Protein AF-F8CJ50-F1 (afdb_monomer)

Solvent-accessible surface area (backbone atoms only — not comparable to full-atom values): 7445 Å² total; per-residue (Å²): 110,68,68,63,50,69,78,34,72,93,55,75,50,72,72,47,48,53,49,54,39,50,78,70,68,48,63,59,72,58,50,51,47,42,60,75,68,44,66,58,48,68,56,53,53,48,55,50,51,52,34,51,75,71,68,49,92,60,84,90,74,52,65,55,91,85,41,76,58,86,69,64,89,47,71,68,50,46,48,54,53,43,63,76,59,60,50,90,88,58,70,78,80,80,84,66,81,83,62,88,90,67,82,78,79,81,76,79,83,79,83,78,133

Mean predicted aligned error: 10.28 Å

pLDDT: mean 84.52, std 19.4, range [38.81, 98.25]

Foldseek 3Di:
DVVVCVVPVVDPDPVVVLVVCVVVVHDSVVVVVCVVVVVCVVVVVVVVVVCVVLVNPDPPWDDAPNHTDPDDPDPVSVVVVNVVPDDPLPDPPPPDPCPPDDDPPRDDDDDDD

Structure (mmCIF, N/CA/C/O backbone):
data_AF-F8CJ50-F1
#
_entry.id   AF-F8CJ50-F1
#
loop_
_atom_site.group_PDB
_atom_site.id
_atom_site.type_symbol
_atom_site.label_atom_id
_atom_site.label_alt_id
_atom_site.label_comp_id
_atom_site.label_asym_id
_atom_site.label_entity_id
_atom_site.label_seq_id
_atom_site.pdbx_PDB_ins_code
_atom_site.Cartn_x
_atom_site.Cartn_y
_atom_site.Cartn_z
_atom_site.occupancy
_atom_site.B_iso_or_equiv
_atom_site.auth_seq_id
_atom_site.auth_comp_id
_atom_site.auth_asym_id
_atom_site.auth_atom_id
_atom_site.pdbx_PDB_model_num
ATOM 1 N N . MET A 1 1 ? -6.266 -11.051 6.363 1.00 93.19 1 MET A N 1
ATOM 2 C CA . MET A 1 1 ? -7.097 -9.875 6.010 1.00 93.19 1 MET A CA 1
ATOM 3 C C . MET A 1 1 ? -6.933 -9.410 4.569 1.00 93.19 1 MET A C 1
ATOM 5 O O . MET A 1 1 ? -7.941 -9.040 3.999 1.00 93.19 1 MET A O 1
ATOM 9 N N . HIS A 1 2 ? -5.729 -9.418 3.976 1.00 95.75 2 HIS A N 1
ATOM 10 C CA . HIS A 1 2 ? -5.481 -8.867 2.630 1.00 95.75 2 HIS A CA 1
ATOM 11 C C . HIS A 1 2 ? -6.542 -9.225 1.573 1.00 95.75 2 HIS A C 1
ATOM 13 O O . HIS A 1 2 ? -7.156 -8.322 1.021 1.00 95.75 2 HIS A O 1
ATOM 19 N N . GLU A 1 3 ? -6.790 -10.518 1.338 1.00 96.31 3 GLU A N 1
ATOM 20 C CA . GLU A 1 3 ? -7.754 -10.980 0.325 1.00 96.31 3 GLU A CA 1
ATOM 21 C C . GLU A 1 3 ? -9.153 -10.389 0.538 1.00 96.31 3 GLU A C 1
ATOM 23 O O . GLU A 1 3 ? -9.754 -9.833 -0.376 1.00 96.31 3 GLU A O 1
ATOM 28 N N . MET A 1 4 ? -9.631 -10.418 1.783 1.00 96.31 4 MET A N 1
ATOM 29 C CA . MET A 1 4 ? -10.937 -9.878 2.150 1.00 96.31 4 MET A CA 1
ATOM 30 C C . MET A 1 4 ? -11.030 -8.372 1.877 1.00 96.31 4 MET A C 1
ATOM 32 O O . MET A 1 4 ? -12.039 -7.909 1.358 1.00 96.31 4 MET A O 1
ATOM 36 N N . LEU A 1 5 ? -9.972 -7.605 2.155 1.00 97.06 5 LEU A N 1
ATOM 37 C CA . LEU A 1 5 ? -9.933 -6.174 1.833 1.00 97.06 5 LEU A CA 1
ATOM 38 C C . LEU A 1 5 ? -9.906 -5.937 0.319 1.00 97.06 5 LEU A C 1
ATOM 40 O O . LEU A 1 5 ? -10.594 -5.052 -0.182 1.00 97.06 5 LEU A O 1
ATOM 44 N N . PHE A 1 6 ? -9.136 -6.742 -0.413 1.00 96.00 6 PHE A N 1
ATOM 45 C CA . PHE A 1 6 ? -8.992 -6.607 -1.859 1.00 96.00 6 PHE A CA 1
ATOM 46 C C . PHE A 1 6 ? -10.298 -6.907 -2.607 1.00 96.00 6 PHE A C 1
ATOM 48 O O . PHE A 1 6 ? -10.599 -6.248 -3.599 1.00 96.00 6 PHE A O 1
ATOM 55 N N . GLN A 1 7 ? -11.100 -7.845 -2.104 1.00 97.12 7 GLN A N 1
ATOM 56 C CA . GLN A 1 7 ? -12.424 -8.164 -2.645 1.00 97.12 7 GLN A CA 1
ATOM 57 C C . GLN A 1 7 ? -13.499 -7.130 -2.258 1.00 97.12 7 GLN A C 1
ATOM 59 O O . GLN A 1 7 ? -14.507 -7.001 -2.949 1.00 97.12 7 GLN A O 1
ATOM 64 N N . ASN A 1 8 ? -13.284 -6.357 -1.186 1.00 97.06 8 ASN A N 1
ATOM 65 C CA . ASN A 1 8 ? -14.258 -5.411 -0.627 1.00 97.06 8 ASN A CA 1
ATOM 66 C C . ASN A 1 8 ? -13.780 -3.947 -0.698 1.00 97.06 8 ASN A C 1
ATOM 68 O O . ASN A 1 8 ? -14.049 -3.156 0.202 1.00 97.06 8 ASN A O 1
ATOM 7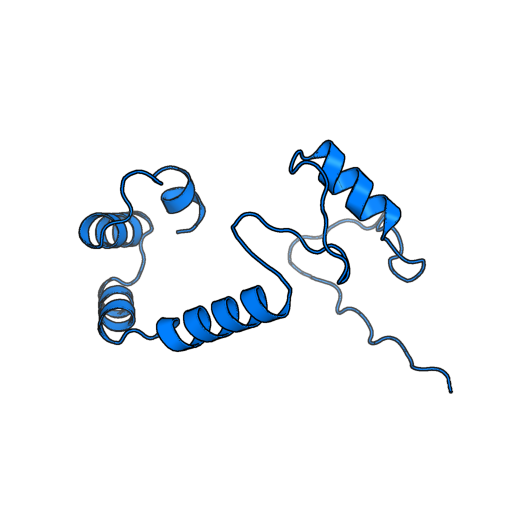2 N N . GLN A 1 9 ? -13.097 -3.550 -1.778 1.00 95.56 9 GLN A N 1
ATOM 73 C CA . GLN A 1 9 ? -12.497 -2.206 -1.917 1.00 95.56 9 GLN A CA 1
ATOM 74 C C . GLN A 1 9 ? -13.487 -1.036 -1.790 1.00 95.56 9 GLN A C 1
ATOM 76 O O . GLN A 1 9 ? -13.087 0.078 -1.467 1.00 95.56 9 GLN A O 1
ATOM 81 N N . HIS A 1 10 ? -14.776 -1.279 -2.025 1.00 96.81 10 HIS A N 1
ATOM 82 C CA . HIS A 1 10 ? -15.840 -0.285 -1.876 1.00 96.81 10 HIS A CA 1
ATOM 83 C C . HIS A 1 10 ? -16.279 -0.073 -0.414 1.00 96.81 10 HIS A C 1
ATOM 85 O O . HIS A 1 10 ? -17.094 0.807 -0.151 1.00 96.81 10 HIS A O 1
ATOM 91 N N . ASN A 1 11 ? -15.779 -0.881 0.527 1.00 96.38 11 ASN A N 1
ATOM 92 C CA . ASN A 1 11 ? -16.177 -0.858 1.929 1.00 96.38 11 ASN A CA 1
ATOM 93 C C . ASN A 1 11 ? -14.973 -1.109 2.852 1.00 96.38 11 ASN A C 1
ATOM 95 O O . ASN A 1 11 ? -14.778 -2.205 3.376 1.00 96.38 11 ASN A O 1
ATOM 99 N N . LEU A 1 12 ? -14.153 -0.073 3.036 1.00 95.94 12 LEU A N 1
ATOM 100 C CA . LEU A 1 12 ? -12.925 -0.121 3.841 1.00 95.94 12 LEU A CA 1
ATOM 101 C C . LEU A 1 12 ? -12.988 0.777 5.086 1.00 95.94 12 LEU A C 1
ATOM 103 O O . LEU A 1 12 ? -11.964 1.064 5.705 1.00 95.94 12 LEU A O 1
ATOM 107 N N . GLU A 1 13 ? -14.189 1.213 5.462 1.00 95.00 13 GLU A N 1
ATOM 108 C CA . GLU A 1 13 ? -14.417 2.020 6.659 1.00 95.00 13 GLU A CA 1
ATOM 109 C C . GLU A 1 13 ? -14.238 1.196 7.940 1.00 95.00 13 GLU A C 1
ATOM 111 O O . GLU A 1 13 ? -14.414 -0.026 7.952 1.00 95.00 13 GLU A O 1
ATOM 116 N N . ALA A 1 14 ? -13.933 1.867 9.055 1.00 93.12 14 ALA A N 1
ATOM 117 C CA . ALA A 1 14 ? -13.613 1.209 10.326 1.00 93.12 14 ALA A CA 1
ATOM 118 C C . ALA A 1 14 ? -14.617 0.113 10.767 1.00 93.12 14 ALA A C 1
ATOM 120 O O . ALA A 1 14 ? -14.156 -0.956 11.177 1.00 93.12 14 ALA A O 1
ATOM 121 N N . PRO A 1 15 ? -15.953 0.287 10.650 1.00 95.69 15 PRO A N 1
ATOM 122 C CA . PRO A 1 15 ? -16.904 -0.774 10.995 1.00 95.69 15 PRO A CA 1
ATOM 123 C C . PRO A 1 15 ? -16.739 -2.047 10.150 1.00 95.69 15 PRO A C 1
ATOM 125 O O . PRO A 1 15 ? -16.824 -3.16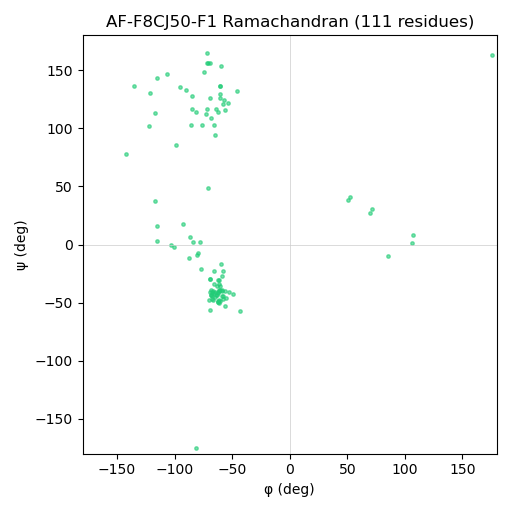1 10.675 1.00 95.69 15 PRO A O 1
ATOM 128 N N . ALA A 1 16 ? -16.459 -1.896 8.854 1.00 96.75 16 ALA A N 1
ATOM 129 C CA . ALA A 1 16 ? -16.230 -3.019 7.953 1.00 96.75 16 ALA A CA 1
ATOM 130 C C . ALA A 1 16 ? -14.922 -3.732 8.297 1.00 96.75 16 ALA A C 1
ATOM 132 O O . ALA A 1 16 ? -14.906 -4.951 8.424 1.00 96.75 16 ALA A O 1
ATOM 133 N N . LEU A 1 17 ? -13.850 -2.979 8.568 1.00 96.25 17 LEU A N 1
ATOM 134 C CA . LEU A 1 17 ? -12.562 -3.549 8.974 1.00 96.25 17 LEU A CA 1
ATOM 135 C C . LEU A 1 17 ? -12.666 -4.387 10.257 1.00 96.25 17 LEU A C 1
ATOM 137 O O . LEU A 1 17 ? -12.054 -5.451 10.338 1.00 96.25 17 LEU A O 1
ATOM 141 N N . LEU A 1 18 ? -13.449 -3.936 11.243 1.00 96.94 18 LEU A N 1
ATOM 142 C CA . LEU A 1 18 ? -13.703 -4.694 12.474 1.00 96.94 18 LEU A CA 1
ATOM 143 C C . LEU A 1 18 ? -14.484 -5.984 12.200 1.00 96.94 18 LEU A C 1
ATOM 145 O O . LEU A 1 18 ? -14.140 -7.029 12.746 1.00 96.94 18 LEU A O 1
ATOM 149 N N . THR A 1 19 ? -15.492 -5.917 11.329 1.00 97.62 19 THR A N 1
ATOM 150 C CA . THR A 1 19 ? -16.272 -7.093 10.911 1.00 97.62 19 THR A CA 1
ATOM 151 C C . THR A 1 19 ? -15.371 -8.106 10.208 1.00 97.62 19 THR A C 1
ATOM 153 O O . THR A 1 19 ? -15.305 -9.263 10.604 1.00 97.62 19 THR A O 1
ATOM 156 N N . PHE A 1 20 ? -14.565 -7.647 9.251 1.00 98.06 20 PHE A N 1
ATOM 157 C CA . PHE A 1 20 ? -13.621 -8.485 8.519 1.00 98.06 20 PHE A CA 1
ATOM 158 C C . PHE A 1 20 ? -12.582 -9.143 9.431 1.00 98.06 20 PHE A C 1
ATOM 160 O O . PHE A 1 20 ? -12.208 -10.297 9.232 1.00 98.06 20 PHE A O 1
ATOM 167 N N . ALA A 1 21 ? -12.089 -8.416 10.435 1.00 97.62 21 ALA A N 1
ATOM 168 C CA . ALA A 1 21 ? -11.160 -8.962 11.417 1.00 97.62 21 ALA A CA 1
ATOM 169 C C . ALA A 1 21 ? -11.815 -10.065 12.266 1.00 97.62 21 ALA A C 1
ATOM 171 O O . ALA A 1 21 ? -11.182 -11.094 12.512 1.00 97.62 21 ALA A O 1
ATOM 172 N N . ALA A 1 22 ? -13.075 -9.870 12.666 1.00 97.94 22 ALA A N 1
ATOM 173 C CA . ALA A 1 22 ? -13.839 -10.845 13.438 1.00 97.94 22 ALA A CA 1
ATOM 174 C C . ALA A 1 22 ? -14.152 -12.110 12.622 1.00 97.94 22 ALA A C 1
ATOM 176 O O . ALA A 1 22 ? -13.923 -13.213 13.114 1.00 97.94 22 ALA A O 1
ATOM 177 N N . ASP A 1 23 ? -14.582 -11.960 11.366 1.00 97.69 23 ASP A N 1
ATOM 178 C CA . ASP A 1 23 ? -14.883 -13.076 10.455 1.00 97.69 23 ASP A CA 1
ATOM 179 C C . ASP A 1 23 ? -13.651 -13.953 10.185 1.00 97.69 23 ASP A C 1
ATOM 181 O O . ASP A 1 23 ? -13.753 -15.163 9.989 1.00 97.69 23 ASP A O 1
ATOM 185 N N . LEU A 1 24 ? -12.462 -13.346 10.215 1.00 97.56 24 LEU A N 1
ATOM 186 C CA . LEU A 1 24 ? -11.181 -14.040 10.081 1.00 97.56 24 LEU A CA 1
ATOM 187 C C . LEU A 1 24 ? -10.662 -14.632 11.402 1.00 97.56 24 LEU A C 1
ATOM 189 O O . LEU A 1 24 ? -9.564 -15.190 11.421 1.00 97.56 24 LEU A O 1
ATOM 193 N N . GLY A 1 25 ? -11.414 -14.509 12.500 1.00 97.69 25 GLY A N 1
ATOM 194 C CA . GLY A 1 25 ? -11.067 -15.072 13.805 1.00 97.69 25 GLY A CA 1
ATOM 195 C C . GLY A 1 25 ? -9.878 -14.392 14.487 1.00 97.69 25 GLY A C 1
ATOM 196 O O . GLY A 1 25 ? -9.167 -15.035 15.261 1.00 97.69 25 GLY A O 1
ATOM 197 N N . LEU A 1 26 ? -9.615 -13.115 14.192 1.00 97.94 26 LEU A N 1
ATOM 198 C CA . LEU A 1 26 ? -8.540 -12.371 14.850 1.00 97.94 26 LEU A CA 1
ATOM 199 C C . LEU A 1 26 ? -8.889 -12.051 16.312 1.00 97.94 26 LEU A C 1
ATOM 201 O O . LEU A 1 26 ? -10.052 -11.930 16.691 1.00 97.94 26 LEU A O 1
ATOM 205 N N . ASP A 1 27 ? -7.861 -11.842 17.139 1.00 98.25 27 ASP A N 1
ATOM 206 C CA . ASP A 1 27 ? -8.039 -11.288 18.485 1.00 98.25 27 ASP A CA 1
ATOM 207 C C . ASP A 1 27 ? -8.552 -9.845 18.383 1.00 98.25 27 ASP A C 1
ATOM 209 O O . ASP A 1 27 ? -7.793 -8.909 18.110 1.00 98.25 27 ASP A O 1
ATOM 213 N N . MET A 1 28 ? -9.851 -9.671 18.623 1.00 98.06 28 MET A N 1
ATOM 214 C CA . MET A 1 28 ? -10.527 -8.382 18.491 1.00 98.06 28 MET A CA 1
ATOM 215 C C . MET A 1 28 ? -10.110 -7.361 19.547 1.00 98.06 28 MET A C 1
ATOM 217 O O . MET A 1 28 ? -10.096 -6.162 19.257 1.00 98.06 28 MET A O 1
ATOM 221 N N . GLY A 1 29 ? -9.723 -7.804 20.746 1.00 98.00 29 GLY A N 1
ATOM 222 C CA . GLY A 1 29 ? -9.227 -6.908 21.789 1.00 98.00 29 GLY A CA 1
ATOM 223 C C . GLY A 1 29 ? -7.878 -6.313 21.396 1.00 98.00 29 GLY A C 1
ATOM 224 O O . GLY A 1 29 ? -7.657 -5.106 21.511 1.00 98.00 29 GLY A O 1
ATOM 225 N N . ARG A 1 30 ? -6.985 -7.151 20.860 1.00 97.94 30 ARG A N 1
ATOM 226 C CA . ARG A 1 30 ? -5.705 -6.703 20.307 1.00 97.94 30 ARG A CA 1
ATOM 227 C C . ARG A 1 30 ? -5.886 -5.860 19.050 1.00 97.94 30 ARG A C 1
ATOM 229 O O . ARG A 1 30 ? -5.285 -4.796 18.970 1.00 97.94 30 ARG A O 1
ATOM 236 N N . PHE A 1 31 ? -6.712 -6.294 18.102 1.00 97.56 31 PHE A N 1
ATOM 237 C CA . PHE A 1 31 ? -6.921 -5.590 16.836 1.00 97.56 31 PHE A CA 1
ATOM 238 C C . PHE A 1 31 ? -7.474 -4.177 17.051 1.00 97.56 31 PHE A C 1
ATOM 240 O O . PHE A 1 31 ? -6.927 -3.210 16.524 1.00 97.56 31 PHE A O 1
ATOM 247 N N . THR A 1 32 ? -8.514 -4.046 17.879 1.00 96.44 32 THR A N 1
ATOM 248 C CA . THR A 1 32 ? -9.140 -2.747 18.169 1.00 96.44 32 THR A CA 1
ATOM 249 C C . THR A 1 32 ? -8.161 -1.806 18.863 1.00 96.44 32 THR A C 1
ATOM 251 O O . THR A 1 32 ? -8.050 -0.645 18.473 1.00 96.44 32 THR A O 1
ATOM 254 N N . ARG A 1 33 ? -7.397 -2.308 19.842 1.00 97.44 33 ARG A N 1
ATOM 255 C CA . ARG A 1 33 ? -6.358 -1.524 20.516 1.00 97.44 33 ARG A CA 1
ATOM 256 C C . ARG A 1 33 ? -5.271 -1.075 19.542 1.00 97.44 33 ARG A C 1
ATOM 258 O O . ARG A 1 33 ? -4.931 0.100 19.524 1.00 97.44 33 ARG A O 1
ATOM 265 N N . ASP A 1 34 ? -4.750 -1.981 18.716 1.00 96.94 34 ASP A N 1
ATOM 266 C CA . ASP A 1 34 ? -3.690 -1.663 17.754 1.00 96.94 34 ASP A CA 1
ATOM 267 C C . ASP A 1 34 ? -4.155 -0.603 16.730 1.00 96.94 34 ASP A C 1
ATOM 269 O O . ASP A 1 34 ? -3.355 0.242 16.312 1.00 96.94 34 ASP A O 1
ATOM 273 N N . LEU A 1 35 ? -5.444 -0.619 16.361 1.00 94.00 35 LEU A N 1
ATOM 274 C CA . LEU A 1 35 ? -6.072 0.377 15.490 1.00 94.00 35 LEU A CA 1
ATOM 275 C C . LEU A 1 35 ? -6.213 1.744 16.183 1.00 94.00 35 LEU A C 1
ATOM 277 O O . LEU A 1 35 ? -5.829 2.758 15.600 1.00 94.00 35 LEU A O 1
ATOM 281 N N . GLN A 1 36 ? -6.717 1.769 17.421 1.00 95.06 36 GLN A N 1
ATOM 282 C CA . GLN A 1 36 ? -6.906 2.988 18.223 1.00 95.06 36 GLN A CA 1
ATOM 283 C C . GLN A 1 36 ? -5.581 3.656 18.609 1.00 95.06 36 GLN A C 1
ATOM 285 O O . GLN A 1 36 ? -5.460 4.875 18.561 1.00 95.06 36 GLN A O 1
ATOM 290 N N . GLU A 1 37 ? -4.571 2.862 18.960 1.00 97.62 37 GLU A N 1
ATOM 291 C CA . GLU A 1 37 ? -3.223 3.339 19.292 1.00 97.62 37 GLU A CA 1
ATOM 292 C C . GLU A 1 37 ? -2.398 3.690 18.044 1.00 97.62 37 GLU A C 1
ATOM 294 O O . GLU A 1 37 ? -1.221 4.033 18.157 1.00 97.62 37 GLU A O 1
ATOM 299 N N . HIS A 1 38 ? -2.980 3.574 16.844 1.00 96.25 38 HIS A N 1
ATOM 300 C CA . HIS A 1 38 ? -2.308 3.833 15.574 1.00 96.25 38 HIS A CA 1
ATOM 301 C C . HIS A 1 38 ? -0.964 3.099 15.440 1.00 96.25 38 HIS A C 1
ATOM 303 O O . HIS A 1 38 ? -0.007 3.624 14.867 1.00 96.25 38 HIS A O 1
ATOM 309 N N . ARG A 1 39 ? -0.869 1.852 15.925 1.00 97.25 39 ARG A N 1
ATOM 310 C CA . ARG A 1 39 ? 0.413 1.124 15.994 1.00 97.25 39 ARG A CA 1
ATOM 311 C C . ARG A 1 39 ? 1.100 0.938 14.644 1.00 97.25 39 ARG A C 1
ATOM 313 O O . ARG A 1 39 ? 2.323 0.837 14.584 1.00 97.25 39 ARG A O 1
ATOM 320 N N . SER A 1 40 ? 0.328 0.905 13.560 1.00 96.12 40 SER A N 1
ATOM 321 C CA . SER A 1 40 ? 0.855 0.767 12.197 1.00 96.12 40 SER A CA 1
ATOM 322 C C . SER A 1 40 ? 1.228 2.101 11.542 1.00 96.12 40 SER A C 1
ATOM 324 O O . SER A 1 40 ? 1.896 2.095 10.509 1.00 96.12 40 SER A O 1
ATOM 326 N N . LEU A 1 41 ? 0.846 3.243 12.124 1.00 97.62 41 LEU A N 1
ATOM 327 C CA . LEU A 1 41 ? 1.054 4.564 11.525 1.00 97.62 41 LEU A CA 1
ATOM 328 C C . LEU A 1 41 ? 2.530 4.868 11.217 1.00 97.62 41 LEU A C 1
ATOM 330 O O . LEU A 1 41 ? 2.797 5.298 10.095 1.00 97.62 41 LEU A O 1
ATOM 334 N N . PRO A 1 42 ? 3.509 4.580 12.102 1.00 98.12 42 PRO A N 1
ATOM 335 C CA . PRO A 1 42 ? 4.917 4.817 11.779 1.00 98.12 42 PRO A CA 1
ATOM 336 C C . PRO A 1 42 ? 5.391 4.012 10.564 1.00 98.12 42 PRO A C 1
ATOM 338 O O . PRO A 1 42 ? 6.178 4.499 9.753 1.00 98.12 42 PRO A O 1
ATOM 341 N N . LYS A 1 43 ? 4.890 2.778 10.406 1.00 97.88 43 LYS A N 1
ATOM 342 C CA . LYS A 1 43 ? 5.173 1.955 9.227 1.00 97.88 43 LYS A CA 1
ATOM 343 C C . LYS A 1 43 ? 4.553 2.571 7.974 1.00 97.88 43 LYS A C 1
ATOM 345 O O . LYS A 1 43 ? 5.268 2.719 6.994 1.00 97.88 43 LYS A O 1
ATOM 350 N N . VAL A 1 44 ? 3.282 2.970 8.020 1.00 97.19 44 VAL A N 1
ATOM 351 C CA . VAL A 1 44 ? 2.595 3.605 6.880 1.00 97.19 44 VAL A CA 1
ATOM 352 C C . VAL A 1 44 ? 3.313 4.882 6.441 1.00 97.19 44 VAL A C 1
ATOM 354 O O . VAL A 1 44 ? 3.540 5.079 5.253 1.00 97.19 44 VAL A O 1
ATOM 357 N N . GLN A 1 45 ? 3.729 5.727 7.387 1.00 98.12 45 GLN A N 1
ATOM 358 C CA . GLN A 1 45 ? 4.463 6.959 7.092 1.00 98.12 45 GLN A CA 1
ATOM 359 C C . GLN A 1 45 ? 5.828 6.686 6.461 1.00 98.12 45 GLN A C 1
ATOM 361 O O . GLN A 1 45 ? 6.195 7.348 5.491 1.00 98.12 45 GLN A O 1
ATOM 366 N N . ARG A 1 46 ? 6.577 5.707 6.983 1.00 98.06 46 ARG A N 1
ATOM 367 C CA . ARG A 1 46 ? 7.859 5.310 6.392 1.00 98.06 46 ARG A CA 1
ATOM 368 C C . ARG A 1 46 ? 7.664 4.787 4.970 1.00 98.06 46 ARG A C 1
ATOM 370 O O . ARG A 1 46 ? 8.331 5.275 4.066 1.00 98.06 46 ARG A O 1
ATOM 377 N N . ASP A 1 47 ? 6.726 3.865 4.776 1.00 96.25 47 ASP A N 1
ATOM 378 C CA . ASP A 1 47 ? 6.458 3.254 3.473 1.00 96.25 47 ASP A CA 1
ATOM 379 C C . ASP A 1 47 ? 5.973 4.326 2.457 1.00 96.25 47 ASP A C 1
ATOM 381 O O . ASP A 1 47 ? 6.377 4.313 1.294 1.00 96.25 47 ASP A O 1
ATOM 385 N N . PHE A 1 48 ? 5.198 5.329 2.900 1.00 96.56 48 PHE A N 1
ATOM 386 C CA . PHE A 1 48 ? 4.825 6.496 2.085 1.00 96.56 48 PHE A CA 1
ATOM 387 C C . PHE A 1 48 ? 6.045 7.332 1.666 1.00 96.56 48 PHE A C 1
ATOM 389 O O . PHE A 1 48 ? 6.211 7.634 0.484 1.00 96.56 48 PHE A O 1
ATOM 396 N N . ILE A 1 49 ? 6.924 7.687 2.612 1.00 97.19 49 ILE A N 1
ATOM 397 C CA . ILE A 1 49 ? 8.135 8.477 2.330 1.00 97.19 49 ILE A CA 1
ATOM 398 C C . ILE A 1 49 ? 9.071 7.720 1.381 1.00 97.19 49 ILE A C 1
ATOM 400 O O . ILE A 1 49 ? 9.632 8.318 0.463 1.00 97.19 49 ILE A O 1
ATOM 404 N N . GLU A 1 50 ? 9.247 6.415 1.584 1.00 94.94 50 GLU A N 1
ATOM 405 C CA . GLU A 1 50 ? 10.047 5.554 0.708 1.00 94.94 50 GLU A CA 1
ATOM 406 C C . GLU A 1 50 ? 9.463 5.492 -0.706 1.00 94.94 50 GLU A C 1
ATOM 408 O O . GLU A 1 50 ? 10.210 5.614 -1.680 1.00 94.94 50 GLU A O 1
ATOM 413 N N . GLY A 1 51 ? 8.136 5.401 -0.830 1.00 95.31 51 GLY A N 1
ATOM 414 C CA . GLY A 1 51 ? 7.434 5.513 -2.105 1.00 95.31 51 GLY A CA 1
ATOM 415 C C . GLY A 1 51 ? 7.744 6.829 -2.820 1.00 95.31 51 GLY A C 1
ATOM 416 O O . GLY A 1 51 ? 8.211 6.812 -3.958 1.00 95.31 51 GLY A O 1
ATOM 417 N N . VAL A 1 52 ? 7.574 7.967 -2.140 1.00 95.69 52 VAL A N 1
ATOM 418 C CA . VAL A 1 52 ? 7.877 9.295 -2.706 1.00 95.69 52 VAL A CA 1
ATOM 419 C C . VAL A 1 52 ? 9.339 9.388 -3.149 1.00 95.69 52 VAL A C 1
ATOM 421 O O . VAL A 1 52 ? 9.618 9.801 -4.274 1.00 95.69 52 VAL A O 1
ATOM 424 N N . ARG A 1 53 ? 10.284 8.947 -2.307 1.00 95.38 53 ARG A N 1
ATOM 425 C CA . ARG A 1 53 ? 11.725 8.943 -2.629 1.00 95.38 53 ARG A CA 1
ATOM 426 C C . ARG A 1 53 ? 12.067 8.060 -3.827 1.00 95.38 53 ARG A C 1
ATOM 428 O O . ARG A 1 53 ? 12.994 8.378 -4.562 1.00 95.38 53 ARG A O 1
ATOM 435 N N . SER A 1 54 ? 11.307 6.990 -4.034 1.00 94.25 54 SER A N 1
ATOM 436 C CA . SER A 1 54 ? 11.460 6.070 -5.165 1.00 94.25 54 SER A CA 1
ATOM 437 C C . SER A 1 54 ? 10.694 6.528 -6.419 1.00 94.25 54 SER A C 1
ATOM 439 O O . SER A 1 54 ? 10.609 5.787 -7.400 1.00 94.25 54 SER A O 1
ATOM 441 N N . GLY A 1 55 ? 10.102 7.729 -6.405 1.00 94.19 55 GLY A N 1
ATOM 442 C CA . GLY A 1 55 ? 9.323 8.269 -7.522 1.00 94.19 55 GLY A CA 1
ATOM 443 C C . GLY A 1 55 ? 7.974 7.570 -7.719 1.00 94.19 55 GLY A C 1
ATOM 444 O O . GLY A 1 55 ? 7.506 7.409 -8.848 1.00 94.19 55 GLY A O 1
ATOM 445 N N . VAL A 1 56 ? 7.356 7.062 -6.651 1.00 95.56 56 VAL A N 1
ATOM 446 C CA . VAL A 1 56 ? 6.005 6.486 -6.681 1.00 95.56 56 VAL A CA 1
ATOM 447 C C . VAL A 1 56 ? 4.967 7.599 -6.623 1.00 95.56 56 VAL A C 1
ATOM 449 O O . VAL A 1 56 ? 4.822 8.262 -5.604 1.00 95.56 56 VAL A O 1
ATOM 452 N N . ASN A 1 57 ? 4.215 7.757 -7.715 1.00 91.00 57 ASN A N 1
ATOM 453 C CA . ASN A 1 57 ? 3.114 8.724 -7.823 1.00 91.00 57 ASN A CA 1
ATOM 454 C C . ASN A 1 57 ? 1.727 8.089 -7.628 1.00 91.00 57 ASN A C 1
ATOM 456 O O . ASN A 1 57 ? 0.715 8.781 -7.682 1.00 91.00 57 ASN A O 1
ATOM 460 N N . GLY A 1 58 ? 1.669 6.772 -7.437 1.00 91.12 58 GLY A N 1
ATOM 461 C CA . GLY A 1 58 ? 0.425 6.033 -7.287 1.00 91.12 58 GLY A CA 1
ATOM 462 C C . GLY A 1 58 ? 0.658 4.531 -7.188 1.00 91.12 58 GLY A C 1
ATOM 463 O O . GLY A 1 58 ? 1.731 4.017 -7.527 1.00 91.12 58 GLY A O 1
ATOM 464 N N . THR A 1 59 ? -0.363 3.834 -6.707 1.00 91.94 59 THR A N 1
ATOM 465 C CA . THR A 1 59 ? -0.404 2.376 -6.629 1.00 91.94 59 THR A CA 1
ATOM 466 C C . THR A 1 59 ? -1.363 1.818 -7.693 1.00 91.94 59 THR A C 1
ATOM 468 O O . THR A 1 59 ? -2.365 2.463 -8.002 1.00 91.94 59 THR A O 1
ATOM 471 N N . PRO A 1 60 ? -1.083 0.629 -8.260 1.00 93.69 60 PRO A N 1
ATOM 472 C CA . PRO A 1 60 ? 0.111 -0.185 -8.029 1.00 93.69 60 PRO A CA 1
ATOM 473 C C . PRO A 1 60 ? 1.364 0.379 -8.730 1.00 93.69 60 PRO A C 1
ATOM 475 O O . PRO A 1 60 ? 1.294 0.990 -9.789 1.00 93.69 60 PRO A O 1
ATOM 478 N N . THR A 1 61 ? 2.533 0.160 -8.127 1.00 94.94 61 THR A N 1
ATOM 479 C CA . THR A 1 61 ? 3.856 0.347 -8.744 1.00 94.94 61 THR A CA 1
ATOM 480 C C . THR A 1 61 ? 4.700 -0.868 -8.370 1.00 94.94 61 THR A C 1
ATOM 482 O O . THR A 1 61 ? 4.703 -1.264 -7.206 1.00 94.94 61 THR A O 1
ATOM 485 N N . PHE A 1 62 ? 5.448 -1.421 -9.326 1.00 95.12 62 PHE A N 1
ATOM 486 C CA . PHE A 1 62 ? 6.325 -2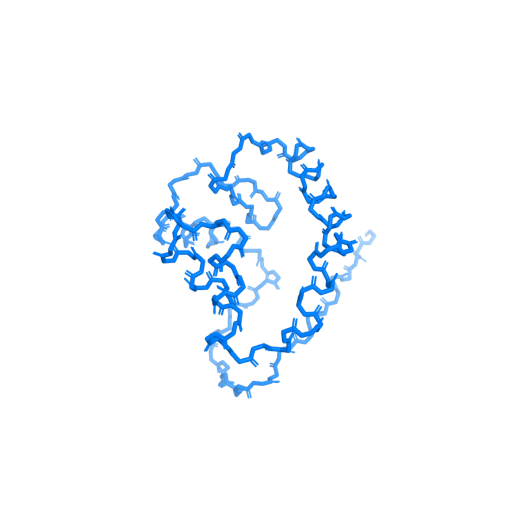.568 -9.100 1.00 95.12 62 PHE A CA 1
ATOM 487 C C . PHE A 1 62 ? 7.794 -2.194 -9.298 1.00 95.12 62 PHE A C 1
ATOM 489 O O . PHE A 1 62 ? 8.139 -1.431 -10.203 1.00 95.12 62 PHE A O 1
ATOM 496 N N . PHE A 1 63 ? 8.649 -2.784 -8.468 1.00 93.56 63 PHE A N 1
ATOM 497 C CA . PHE A 1 63 ? 10.096 -2.798 -8.644 1.00 93.56 63 PHE A CA 1
ATOM 498 C C . PHE A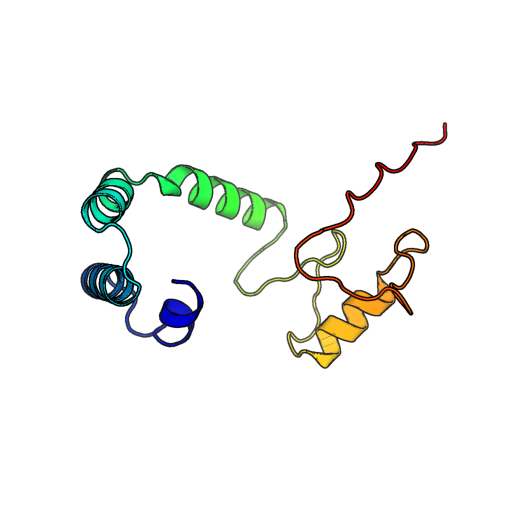 1 63 ? 10.545 -4.254 -8.722 1.00 93.56 63 PHE A C 1
ATOM 500 O O . PHE A 1 63 ? 10.169 -5.060 -7.873 1.00 93.56 63 PHE A O 1
ATOM 507 N N . ILE A 1 64 ? 11.336 -4.591 -9.733 1.00 93.19 64 ILE A N 1
ATOM 508 C CA . ILE A 1 64 ? 11.860 -5.936 -9.965 1.00 93.19 64 ILE A CA 1
ATOM 509 C C . ILE A 1 64 ? 13.377 -5.828 -9.847 1.00 93.19 64 ILE A C 1
ATOM 511 O O . ILE A 1 64 ? 14.012 -5.137 -10.639 1.00 93.19 64 ILE A O 1
ATOM 515 N N . ASN A 1 65 ? 13.942 -6.452 -8.809 1.00 90.38 65 ASN A N 1
ATOM 516 C CA . ASN A 1 65 ? 15.371 -6.382 -8.473 1.00 90.38 65 ASN A CA 1
ATOM 517 C C . ASN A 1 65 ? 15.921 -4.946 -8.368 1.00 90.38 65 ASN A C 1
ATOM 519 O O . ASN A 1 65 ? 17.023 -4.647 -8.808 1.00 90.38 65 ASN A O 1
ATOM 523 N N . GLY A 1 66 ? 15.138 -4.046 -7.766 1.00 89.44 66 GLY A N 1
ATOM 524 C CA . GLY A 1 66 ? 15.515 -2.642 -7.563 1.00 89.44 66 GLY A CA 1
ATOM 525 C C . GLY A 1 66 ? 15.217 -1.724 -8.751 1.00 89.44 66 GLY A C 1
ATOM 526 O O . GLY A 1 66 ? 15.241 -0.506 -8.588 1.00 89.44 66 GLY A O 1
ATOM 527 N N . GLU A 1 67 ? 14.852 -2.268 -9.913 1.00 91.62 67 GLU A N 1
ATOM 528 C CA . GLU A 1 67 ? 14.470 -1.477 -11.082 1.00 91.62 67 GLU A CA 1
ATOM 529 C C . GLU A 1 67 ? 12.957 -1.297 -11.185 1.00 91.62 67 GLU A C 1
ATOM 531 O O . GLU A 1 67 ? 12.184 -2.244 -11.035 1.00 91.62 67 GLU A O 1
ATOM 536 N N . ARG A 1 68 ? 12.512 -0.074 -11.488 1.00 93.19 68 ARG A N 1
ATOM 537 C CA . ARG A 1 68 ? 11.089 0.243 -11.652 1.00 93.19 68 ARG A CA 1
ATOM 538 C C . ARG A 1 68 ? 10.520 -0.416 -12.911 1.00 93.19 68 ARG A C 1
ATOM 540 O O . ARG A 1 68 ? 11.006 -0.180 -14.017 1.00 93.19 68 ARG A O 1
ATOM 547 N N . HIS A 1 69 ? 9.433 -1.169 -12.759 1.00 94.88 69 HIS A N 1
ATOM 548 C CA . HIS A 1 69 ? 8.664 -1.695 -13.885 1.00 94.88 69 HIS A CA 1
ATOM 549 C C . HIS A 1 69 ? 7.653 -0.654 -14.369 1.00 94.88 69 HIS A C 1
ATOM 551 O O . HIS A 1 69 ? 6.739 -0.273 -13.637 1.00 94.88 69 HIS A O 1
ATOM 557 N N . ASN A 1 70 ? 7.821 -0.203 -15.612 1.00 92.62 70 ASN A N 1
ATOM 558 C CA . ASN A 1 70 ? 6.949 0.789 -16.251 1.00 92.62 70 ASN A CA 1
ATOM 559 C C . ASN A 1 70 ? 5.970 0.170 -17.266 1.00 92.62 70 ASN A C 1
ATOM 561 O O . ASN A 1 70 ? 5.212 0.897 -17.900 1.00 92.62 70 ASN A O 1
ATOM 565 N N . GLY A 1 71 ? 6.014 -1.154 -17.455 1.00 91.12 71 GLY A N 1
ATOM 566 C CA . GLY A 1 71 ? 5.118 -1.870 -18.361 1.00 91.12 71 GLY A CA 1
ATOM 567 C C . GLY A 1 71 ? 3.749 -2.161 -17.742 1.00 91.12 71 GLY A C 1
ATOM 568 O O . GLY A 1 71 ? 3.453 -1.768 -16.614 1.00 91.12 71 GLY A O 1
ATOM 569 N N . ALA A 1 72 ? 2.920 -2.900 -18.482 1.00 94.19 72 ALA A N 1
ATOM 570 C CA . ALA A 1 72 ? 1.631 -3.369 -17.985 1.00 94.19 72 ALA A CA 1
ATOM 571 C C . ALA A 1 72 ? 1.791 -4.252 -16.733 1.00 94.19 72 ALA A C 1
ATOM 573 O O . ALA A 1 72 ? 2.813 -4.912 -16.546 1.00 94.19 72 ALA A O 1
ATOM 574 N N . TYR A 1 73 ? 0.755 -4.296 -15.897 1.00 93.38 73 TYR A N 1
ATOM 575 C CA . TYR A 1 73 ? 0.727 -5.114 -14.678 1.00 93.38 73 TYR A CA 1
ATOM 576 C C . TYR A 1 73 ? 0.107 -6.498 -14.901 1.00 93.38 73 TYR A C 1
ATOM 578 O O . TYR A 1 73 ? -0.321 -7.140 -13.944 1.00 93.38 73 TYR A O 1
ATOM 586 N N . THR A 1 74 ? 0.009 -6.950 -16.156 1.00 95.88 74 THR A N 1
ATOM 587 C CA . THR A 1 74 ? -0.464 -8.307 -16.443 1.00 95.88 74 THR A CA 1
ATOM 588 C C . THR A 1 74 ? 0.577 -9.326 -15.993 1.00 95.88 74 THR A C 1
ATOM 590 O O . THR A 1 74 ? 1.769 -9.013 -15.895 1.00 95.88 74 THR A O 1
ATOM 593 N N . ALA A 1 75 ? 0.127 -10.551 -15.725 1.00 95.06 75 ALA A N 1
ATOM 594 C CA . ALA A 1 75 ? 1.015 -11.629 -15.314 1.00 95.06 75 ALA A CA 1
ATOM 595 C C . ALA A 1 75 ? 2.126 -11.861 -16.349 1.00 95.06 75 ALA A C 1
ATOM 597 O O . ALA A 1 75 ? 3.283 -12.012 -15.976 1.00 95.06 75 ALA A O 1
ATOM 598 N N . GLU A 1 76 ? 1.797 -11.798 -17.640 1.00 96.00 76 GLU A N 1
ATOM 599 C CA . GLU A 1 76 ? 2.739 -11.987 -18.745 1.00 96.00 76 GLU A CA 1
ATOM 600 C C . GLU A 1 76 ? 3.800 -10.881 -18.777 1.00 96.00 76 GLU A C 1
ATOM 602 O O . GLU A 1 76 ? 4.990 -11.161 -18.910 1.00 96.00 76 GLU A O 1
ATOM 607 N N . ALA A 1 77 ? 3.389 -9.618 -18.617 1.00 95.25 77 ALA A N 1
ATOM 608 C CA . ALA A 1 77 ? 4.306 -8.483 -18.636 1.00 95.25 77 ALA A CA 1
ATOM 609 C C . ALA A 1 77 ? 5.231 -8.469 -17.412 1.00 95.25 77 ALA A C 1
ATOM 611 O O . ALA A 1 77 ? 6.414 -8.153 -17.539 1.00 95.25 77 ALA A O 1
ATOM 612 N N . LEU A 1 78 ? 4.707 -8.824 -16.235 1.00 95.50 78 LEU A N 1
ATOM 613 C CA . LEU A 1 78 ? 5.503 -8.951 -15.016 1.00 95.50 78 LEU A CA 1
ATOM 614 C C . LEU A 1 78 ? 6.453 -10.148 -15.089 1.00 95.50 78 LEU A C 1
ATOM 616 O O . LEU A 1 78 ? 7.610 -10.007 -14.706 1.00 95.50 78 LEU A O 1
ATOM 620 N N . LEU A 1 79 ? 6.010 -11.290 -15.620 1.00 94.38 79 LEU A N 1
ATOM 621 C CA . LEU A 1 79 ? 6.855 -12.469 -15.803 1.00 94.38 79 LEU A CA 1
ATOM 622 C C . LEU A 1 79 ? 8.024 -12.167 -16.74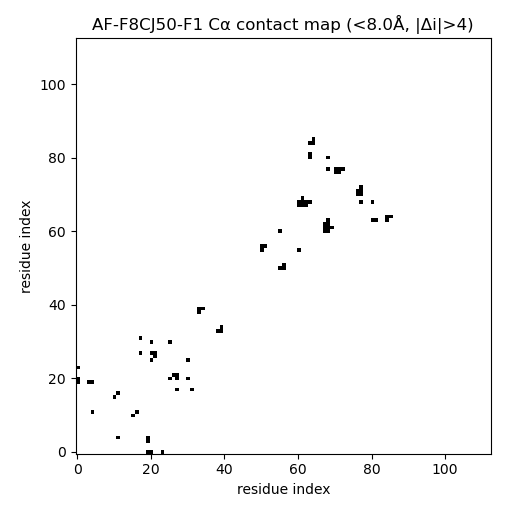3 1.00 94.38 79 LEU A C 1
ATOM 624 O O . LEU A 1 79 ? 9.171 -12.370 -16.360 1.00 94.38 79 LEU A O 1
ATOM 628 N N . ALA A 1 80 ? 7.755 -11.580 -17.912 1.00 93.44 80 ALA A N 1
ATOM 629 C CA . ALA A 1 80 ? 8.807 -11.171 -18.842 1.00 93.44 80 ALA A CA 1
ATOM 630 C C . ALA A 1 80 ? 9.787 -10.175 -18.194 1.00 93.44 80 ALA A C 1
ATOM 632 O O . ALA A 1 80 ? 10.999 -10.247 -18.393 1.00 93.44 80 ALA A O 1
ATOM 633 N N . ALA A 1 81 ? 9.269 -9.247 -17.386 1.00 93.62 81 ALA A N 1
ATOM 634 C CA . ALA A 1 81 ? 10.070 -8.265 -16.670 1.00 93.62 81 ALA A CA 1
ATOM 635 C C . ALA A 1 81 ? 10.925 -8.880 -15.546 1.00 93.62 81 ALA A C 1
ATOM 637 O O . ALA A 1 81 ? 11.992 -8.336 -15.252 1.00 93.62 81 ALA A O 1
ATOM 638 N N . ILE A 1 82 ? 10.465 -9.976 -14.931 1.00 93.56 82 ILE A N 1
ATOM 639 C CA . ILE A 1 82 ? 11.234 -10.798 -13.991 1.00 93.56 82 ILE A CA 1
ATOM 640 C C . ILE A 1 82 ? 12.333 -11.525 -14.751 1.00 93.56 82 ILE A C 1
ATOM 642 O O . ILE A 1 82 ? 13.495 -11.315 -14.427 1.00 93.56 82 ILE A O 1
ATOM 646 N N . GLU A 1 83 ? 11.989 -12.300 -15.783 1.00 91.31 83 GLU A N 1
ATOM 647 C CA . GLU A 1 83 ? 12.925 -13.102 -16.586 1.00 91.31 83 GLU A CA 1
ATOM 648 C C . GLU A 1 83 ? 14.092 -12.270 -17.132 1.00 91.31 83 GLU A C 1
ATOM 650 O O . GLU A 1 83 ? 15.241 -12.691 -17.053 1.00 91.31 83 GLU A O 1
ATOM 655 N N . GLN A 1 84 ? 13.825 -11.048 -17.599 1.00 89.50 84 GLN A N 1
ATOM 656 C CA . GLN A 1 84 ? 14.858 -10.126 -18.091 1.00 89.50 84 GLN A CA 1
ATOM 657 C C . GLN A 1 84 ? 15.837 -9.641 -17.013 1.00 89.50 84 GLN A C 1
ATOM 659 O O . GLN A 1 84 ? 16.928 -9.180 -17.343 1.00 89.50 84 GLN A O 1
ATOM 664 N N . ARG A 1 85 ? 15.440 -9.685 -15.738 1.00 87.19 85 ARG A N 1
ATOM 665 C CA . ARG A 1 85 ? 16.183 -9.112 -14.604 1.00 87.19 85 ARG A CA 1
ATOM 666 C C . ARG A 1 85 ? 16.679 -10.163 -13.619 1.00 87.19 85 ARG A C 1
ATOM 668 O O . ARG A 1 85 ? 17.256 -9.804 -12.592 1.00 87.19 85 ARG A O 1
ATOM 675 N N . VAL A 1 86 ? 16.462 -11.445 -13.903 1.00 82.31 86 VAL A N 1
ATOM 676 C CA . VAL A 1 86 ? 17.096 -12.545 -13.179 1.00 82.31 86 VAL A CA 1
ATOM 677 C C . VAL A 1 86 ? 18.588 -12.525 -13.526 1.00 82.31 86 VAL A C 1
ATOM 679 O O . VAL A 1 86 ? 18.977 -12.794 -14.659 1.00 82.31 86 VAL A O 1
ATOM 682 N N . GLY A 1 87 ? 19.429 -12.135 -12.566 1.00 64.88 87 GLY A N 1
ATOM 683 C CA . GLY A 1 87 ? 20.883 -12.197 -12.723 1.00 64.88 87 GLY A CA 1
ATOM 684 C C . GLY A 1 87 ? 21.400 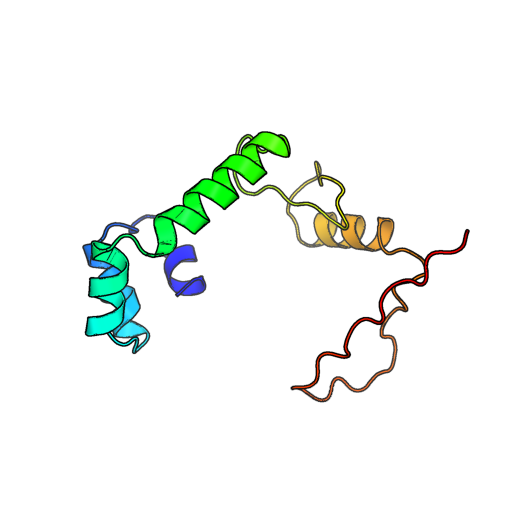-13.643 -12.683 1.00 64.88 87 GLY A C 1
ATOM 685 O O . GLY A 1 87 ? 20.689 -14.523 -12.199 1.00 64.88 87 GLY A O 1
ATOM 686 N N . PRO A 1 88 ? 22.651 -13.898 -13.115 1.00 58.34 88 PRO A N 1
ATOM 687 C CA . PRO A 1 88 ? 23.263 -15.233 -13.073 1.00 58.34 88 PRO A CA 1
ATOM 688 C C . PRO A 1 88 ? 23.361 -15.823 -11.654 1.00 58.34 88 PRO A C 1
ATOM 690 O O . PRO A 1 88 ? 23.532 -17.026 -11.508 1.00 58.34 88 PRO A O 1
ATOM 693 N N . ASP A 1 89 ? 23.221 -14.993 -10.614 1.00 57.47 89 ASP A N 1
ATOM 694 C CA . ASP A 1 89 ? 23.243 -15.406 -9.204 1.00 57.47 89 ASP A CA 1
ATOM 695 C C . ASP A 1 89 ? 21.905 -15.990 -8.712 1.00 57.47 89 ASP A C 1
ATOM 697 O O . ASP A 1 89 ? 21.814 -16.505 -7.594 1.00 57.47 89 ASP A O 1
ATOM 701 N N . ILE A 1 90 ? 20.848 -15.896 -9.522 1.00 57.84 90 ILE A N 1
ATOM 702 C CA . ILE A 1 90 ? 19.577 -16.572 -9.275 1.00 57.84 90 ILE A CA 1
ATOM 703 C C . ILE A 1 90 ? 19.582 -17.834 -10.133 1.00 57.84 90 ILE A C 1
ATOM 705 O O . ILE A 1 90 ? 19.094 -17.848 -11.262 1.00 57.84 90 ILE A O 1
ATOM 709 N N . GLU A 1 91 ? 20.169 -18.897 -9.587 1.00 55.19 91 GLU A N 1
ATOM 710 C CA . GLU A 1 91 ? 20.065 -20.231 -10.173 1.00 55.19 91 GLU A CA 1
ATOM 711 C C . GLU A 1 91 ? 18.576 -20.560 -10.370 1.00 55.19 91 GLU A C 1
ATOM 713 O O . GLU A 1 91 ? 17.809 -20.521 -9.394 1.00 55.19 91 GLU A O 1
ATOM 718 N N . PRO A 1 92 ? 18.122 -20.860 -11.601 1.00 54.34 92 PRO A N 1
ATOM 719 C CA . PRO A 1 92 ? 16.765 -21.328 -11.796 1.00 54.34 92 PRO A CA 1
ATOM 720 C C . PRO A 1 92 ? 16.591 -22.585 -10.939 1.00 54.34 92 PRO A C 1
ATOM 722 O O . PRO A 1 92 ? 17.355 -23.541 -11.054 1.00 54.34 92 PRO A O 1
ATOM 725 N N . MET A 1 93 ? 15.587 -22.596 -10.057 1.00 55.19 93 MET A N 1
ATOM 726 C CA . MET A 1 93 ? 15.245 -23.762 -9.229 1.00 55.19 93 MET A CA 1
ATOM 727 C C . MET A 1 93 ? 14.613 -24.882 -10.079 1.00 55.19 93 MET A C 1
ATOM 729 O O . MET A 1 93 ? 13.561 -25.427 -9.751 1.00 55.19 93 MET A O 1
ATOM 733 N N . THR A 1 94 ? 15.224 -25.233 -11.205 1.00 54.00 94 THR A N 1
ATOM 734 C CA . THR A 1 94 ? 14.828 -26.363 -12.034 1.00 54.00 94 THR A CA 1
ATOM 735 C C . THR A 1 94 ? 15.299 -27.649 -11.361 1.00 54.00 94 THR A C 1
ATOM 737 O O . THR A 1 94 ? 16.479 -27.981 -11.406 1.00 54.00 94 THR A O 1
ATOM 740 N N . GLY A 1 95 ? 14.371 -28.371 -10.724 1.00 51.12 95 GLY A N 1
ATOM 741 C CA . GLY A 1 95 ? 14.596 -29.744 -10.250 1.00 51.12 95 GLY A CA 1
ATOM 742 C C . GLY A 1 95 ? 14.745 -29.949 -8.739 1.00 51.12 95 GLY A C 1
ATOM 743 O O . GLY A 1 95 ? 15.050 -31.064 -8.323 1.00 51.12 95 GLY A O 1
ATOM 744 N N . LEU A 1 96 ? 14.509 -28.935 -7.903 1.00 49.53 96 LEU A N 1
ATOM 745 C CA . LEU A 1 96 ? 14.413 -29.147 -6.455 1.00 49.53 96 LEU A CA 1
ATOM 746 C C . LEU A 1 96 ? 12.982 -29.583 -6.091 1.00 49.53 96 LEU A C 1
ATOM 748 O O . LEU A 1 96 ? 12.039 -28.885 -6.473 1.00 49.53 96 LEU A O 1
ATOM 752 N N . PRO A 1 97 ? 12.782 -30.693 -5.353 1.00 42.59 97 PRO A N 1
ATOM 753 C CA . PRO A 1 97 ? 11.496 -30.957 -4.729 1.00 42.59 97 PRO A CA 1
ATOM 754 C C . PRO A 1 97 ? 11.256 -29.818 -3.742 1.00 42.59 97 PRO A C 1
ATOM 756 O O . PRO A 1 97 ? 12.017 -29.621 -2.792 1.00 42.59 97 PRO A O 1
ATOM 759 N N . TRP A 1 98 ? 10.248 -28.998 -4.020 1.00 48.97 98 TRP A N 1
ATOM 760 C CA . TRP A 1 98 ? 9.751 -28.044 -3.049 1.00 48.97 98 TRP A CA 1
ATOM 761 C C . TRP A 1 98 ? 9.160 -28.878 -1.902 1.00 48.97 98 TRP A C 1
ATOM 763 O O . TRP A 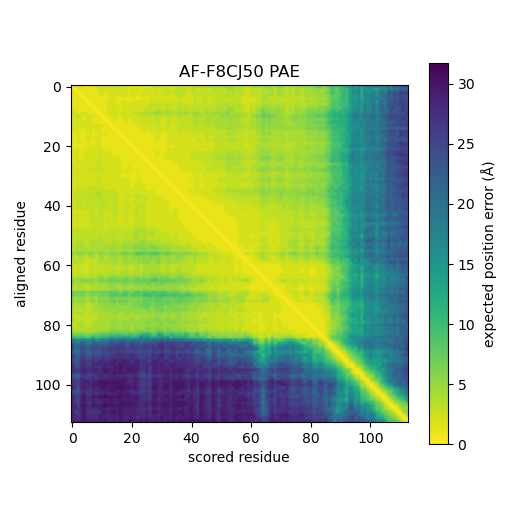1 98 ? 8.034 -29.343 -1.965 1.00 48.97 98 TRP A O 1
ATOM 773 N N . GLU A 1 99 ? 9.934 -29.157 -0.860 1.00 52.88 99 GLU A N 1
ATOM 774 C CA . GLU A 1 99 ? 9.367 -29.714 0.366 1.00 52.88 99 GLU A CA 1
ATOM 775 C C . GLU A 1 99 ? 8.907 -28.509 1.187 1.00 52.88 99 GLU A C 1
ATOM 777 O O . GLU A 1 99 ? 9.733 -27.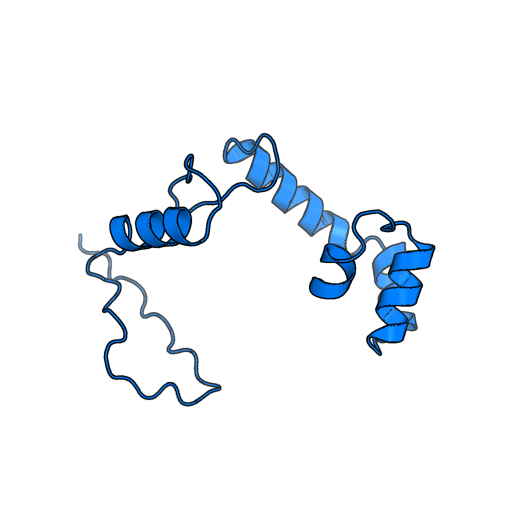744 1.701 1.00 52.88 99 GLU A O 1
ATOM 782 N N . GLY A 1 100 ? 7.592 -28.266 1.192 1.00 47.97 100 GLY A N 1
ATOM 783 C CA . GLY A 1 100 ? 6.972 -27.139 1.885 1.00 47.97 100 GLY A CA 1
ATOM 784 C C . GLY A 1 100 ? 7.532 -26.975 3.301 1.00 47.97 100 GLY A C 1
ATOM 785 O O . GLY A 1 100 ? 7.658 -27.953 4.030 1.00 47.97 100 GLY A O 1
ATOM 786 N N . ASP A 1 101 ? 7.889 -25.733 3.643 1.00 49.75 101 ASP A N 1
ATOM 787 C CA . ASP A 1 101 ? 8.311 -25.230 4.967 1.00 49.75 101 ASP A CA 1
ATOM 788 C C . ASP A 1 101 ? 9.803 -24.920 5.182 1.00 49.75 101 ASP A C 1
ATOM 790 O O . ASP A 1 101 ? 10.174 -24.419 6.247 1.00 49.75 101 ASP A O 1
ATOM 794 N N . ARG A 1 102 ? 10.684 -25.077 4.183 1.00 49.47 102 ARG A N 1
ATOM 795 C CA . ARG A 1 102 ? 12.063 -24.549 4.276 1.00 49.47 102 ARG A CA 1
ATOM 796 C C . ARG A 1 102 ? 12.398 -23.588 3.143 1.00 49.47 102 ARG A C 1
ATOM 798 O O . ARG A 1 102 ? 12.748 -24.011 2.051 1.00 49.47 102 ARG A O 1
ATOM 805 N N . VAL A 1 103 ? 12.377 -22.284 3.435 1.00 50.53 103 VAL A N 1
ATOM 806 C CA . VAL A 1 103 ? 13.010 -21.268 2.577 1.00 50.53 103 VAL A CA 1
ATOM 807 C C . VAL A 1 103 ? 14.531 -21.418 2.721 1.00 50.53 103 VAL A C 1
ATOM 809 O O . VAL A 1 103 ? 15.048 -21.227 3.829 1.00 50.53 103 VAL A O 1
ATOM 812 N N . PRO A 1 104 ? 15.283 -21.766 1.660 1.00 48.59 104 PRO A N 1
ATOM 813 C CA . PRO A 1 104 ? 16.738 -21.776 1.723 1.00 48.59 104 PRO A CA 1
ATOM 814 C C . PRO A 1 104 ? 17.230 -20.360 2.035 1.00 48.59 104 PRO A C 1
ATOM 816 O O . PRO A 1 104 ? 16.819 -19.394 1.392 1.00 48.59 104 PRO A O 1
ATOM 819 N N . ARG A 1 105 ? 18.100 -20.206 3.041 1.00 50.81 105 ARG A N 1
ATOM 820 C CA . ARG A 1 105 ? 18.715 -18.904 3.328 1.00 50.81 105 ARG A CA 1
ATOM 821 C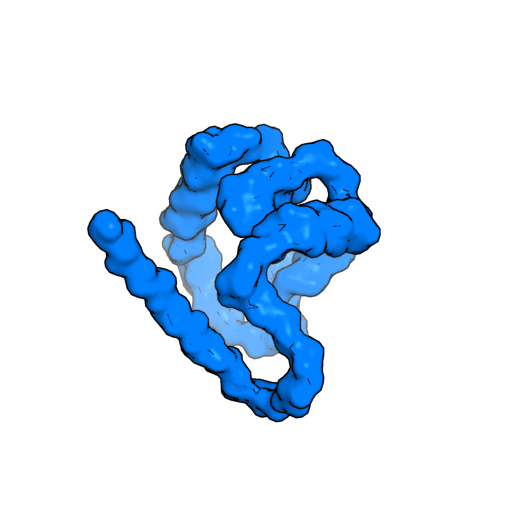 C . ARG A 1 105 ? 19.572 -18.503 2.131 1.00 50.81 105 ARG A C 1
ATOM 823 O O . ARG A 1 105 ? 20.562 -19.171 1.848 1.00 50.81 105 ARG A O 1
ATOM 830 N N . MET A 1 106 ? 19.206 -17.407 1.471 1.00 49.59 106 MET A N 1
ATOM 831 C CA . MET A 1 106 ? 20.029 -16.780 0.440 1.00 49.59 106 MET A CA 1
ATOM 832 C C . MET A 1 106 ? 21.404 -16.463 1.049 1.00 49.59 106 MET A C 1
ATOM 834 O O . MET A 1 106 ? 21.506 -15.714 2.026 1.00 49.59 106 MET A O 1
ATOM 838 N N . GLY A 1 107 ? 22.456 -17.106 0.536 1.00 46.22 107 GLY A N 1
ATOM 839 C CA . GLY A 1 107 ? 23.832 -16.791 0.907 1.00 46.22 107 GLY A CA 1
ATOM 840 C C . GLY A 1 107 ? 24.130 -15.342 0.531 1.00 46.22 107 GLY A C 1
ATOM 841 O O . GLY A 1 107 ? 23.730 -14.885 -0.536 1.00 46.22 107 GLY A O 1
ATOM 842 N N . ARG A 1 108 ? 24.789 -14.591 1.420 1.00 38.81 108 ARG A N 1
ATOM 843 C CA . ARG A 1 108 ? 25.183 -13.208 1.113 1.00 38.81 108 ARG A CA 1
ATOM 844 C C . ARG A 1 108 ? 26.131 -13.211 -0.096 1.00 38.81 108 ARG A C 1
ATOM 846 O O . ARG A 1 108 ? 27.050 -14.034 -0.096 1.00 38.81 108 ARG A O 1
ATOM 853 N N . PRO A 1 109 ? 25.973 -12.299 -1.071 1.00 39.34 109 PRO A N 1
ATOM 854 C CA . PRO A 1 109 ? 26.952 -12.154 -2.140 1.00 39.34 109 PRO A CA 1
ATOM 855 C C . PRO A 1 109 ? 28.307 -11.787 -1.523 1.00 39.34 109 PRO A C 1
ATOM 857 O O . PRO A 1 109 ? 28.403 -10.854 -0.721 1.00 39.34 109 PRO A O 1
ATOM 860 N N . GLN A 1 110 ? 29.349 -12.558 -1.842 1.00 45.03 110 GLN A N 1
ATOM 861 C CA . GLN A 1 110 ? 30.712 -12.202 -1.462 1.00 45.03 110 GLN A CA 1
ATOM 862 C C . GLN A 1 110 ? 31.161 -11.034 -2.339 1.00 45.03 110 GLN A C 1
ATOM 864 O O . GLN A 1 110 ? 31.343 -11.196 -3.544 1.00 45.03 110 GLN A O 1
ATOM 869 N N . SER A 1 111 ? 31.345 -9.862 -1.733 1.00 48.00 111 SER A N 1
ATOM 870 C CA . SER A 1 111 ? 32.009 -8.733 -2.379 1.00 48.00 111 SER A CA 1
ATOM 871 C C . SER A 1 111 ? 33.415 -9.149 -2.820 1.00 48.00 111 SER A C 1
ATOM 873 O O . SER A 1 111 ? 34.230 -9.535 -1.981 1.00 48.00 111 SER A O 1
ATOM 875 N N . ARG A 1 112 ? 33.719 -9.052 -4.117 1.00 48.94 112 ARG A N 1
ATOM 876 C CA . ARG A 1 112 ? 35.107 -9.023 -4.595 1.00 48.94 112 ARG A CA 1
ATOM 877 C C . ARG A 1 112 ? 35.591 -7.573 -4.650 1.00 48.94 112 ARG A C 1
ATOM 879 O O . ARG A 1 112 ? 34.856 -6.703 -5.113 1.00 48.94 112 ARG A O 1
ATOM 886 N N . MET A 1 113 ? 36.792 -7.368 -4.107 1.00 48.44 113 MET A N 1
ATOM 887 C CA . MET A 1 113 ? 37.619 -6.160 -4.228 1.00 48.44 113 MET A CA 1
ATOM 888 C C . MET A 1 113 ? 38.151 -5.993 -5.648 1.00 48.44 113 MET A C 1
ATOM 890 O O . MET A 1 113 ? 38.338 -7.036 -6.319 1.00 48.44 113 MET A O 1
#

InterPro domains:
  IPR001853 DSBA-like thioredoxin domain [PF01323] (1-82)
  IPR036249 Thioredoxin-like superfamily [SSF52833] (1-87)

Sequence (113 aa):
MHEMLFQNQHNLEAPALLTFAADLGLDMGRFTRDLQEHRSLPKVQRDFIEGVRSGVNGTPTFFINGERHNGAYTAEALLAAIEQRVGPDIEPMTGLPWEGDRVPRMGRPQSRM

Organism: Myxococcus fulvus (strain ATCC BAA-855 / HW-1) (NCBI:txid483219)

Secondary structure (DSSP, 8-state):
-HHHHHHTTT--SHHHHHHHHHHTT--HHHHHHHHHTTTTHHHHHHHHHHHHHTT--SSS-EEETTEEE-S--SHHHHHHHHHTT--TTS---TT----TT-PPP-PPP----

Radius of gyration: 19.51 Å; Cα contacts (8 Å, |Δi|>4): 43; chains: 1; bounding box: 54×40×41 Å

Nearest PDB structures (foldseek):
  3fz5-assembly2_D  TM=7.651E-01  e=2.751E+00  Cereibacter sphaeroides 2.4.1